Protein AF-A0A2Z6E7E2-F1 (afdb_monomer_lite)

Organism: NCBI:txid2010829

Foldseek 3Di:
DDLCVLCVQLVHDSVVSVCLVPDPPDDDDPSSLVSSCVVVVHDSCVSVPDPPPPPPDQDPVNVVVVVVLVPDDPVVVVVVVVVCCVVPVCPVPDDD

Secondary structure (DSSP, 8-state):
--HHHHHHHHTS-HHHHHHHHH-TT----HHHHHHHHHHHT--HHHHHT-----PPPPPHHHHHHHHHHHHS-HHHHHHHHHHHHHH-GGGG----

Structure (mmCIF, N/CA/C/O backbone):
data_AF-A0A2Z6E7E2-F1
#
_entry.id   AF-A0A2Z6E7E2-F1
#
loop_
_atom_site.group_PDB
_atom_site.id
_atom_site.type_symbol
_atom_site.label_atom_id
_atom_site.label_alt_id
_atom_site.label_comp_id
_atom_site.label_asym_id
_atom_site.label_entity_id
_atom_site.label_seq_id
_atom_site.pdbx_PDB_ins_code
_atom_site.Cartn_x
_atom_site.Cartn_y
_atom_site.Cartn_z
_atom_site.occupancy
_atom_site.B_iso_or_equiv
_atom_site.auth_seq_id
_atom_site.auth_comp_id
_atom_site.auth_asym_id
_atom_site.auth_atom_id
_atom_site.pdbx_PDB_model_num
ATOM 1 N N . MET A 1 1 ? 11.771 -5.018 1.028 1.00 78.25 1 MET A N 1
ATOM 2 C CA . MET A 1 1 ? 11.893 -5.890 -0.162 1.00 78.25 1 MET A CA 1
ATOM 3 C C . MET A 1 1 ? 13.044 -5.405 -1.026 1.00 78.25 1 MET A C 1
ATOM 5 O O . MET A 1 1 ? 13.325 -4.216 -1.015 1.00 78.25 1 MET A O 1
ATOM 9 N N . THR A 1 2 ? 13.713 -6.296 -1.754 1.00 94.50 2 THR A N 1
ATOM 10 C CA . THR A 1 2 ? 14.683 -5.941 -2.803 1.00 94.50 2 THR A CA 1
ATOM 11 C C . THR A 1 2 ? 13.984 -5.815 -4.161 1.00 94.50 2 THR A C 1
ATOM 13 O O . THR A 1 2 ? 12.927 -6.411 -4.359 1.00 94.50 2 THR A O 1
ATOM 16 N N . LEU A 1 3 ? 14.595 -5.122 -5.132 1.00 93.56 3 LEU A N 1
ATOM 17 C CA . LEU A 1 3 ? 14.073 -5.044 -6.510 1.00 93.56 3 LEU A CA 1
ATOM 18 C C . LEU A 1 3 ? 13.835 -6.423 -7.139 1.00 93.56 3 LEU A C 1
ATOM 20 O O . LEU A 1 3 ? 12.886 -6.603 -7.894 1.00 93.56 3 LEU A O 1
ATOM 24 N N . GLN A 1 4 ? 14.685 -7.403 -6.812 1.00 95.06 4 GLN A N 1
ATOM 25 C CA . GLN A 1 4 ? 14.507 -8.774 -7.288 1.00 95.06 4 GLN A CA 1
ATOM 26 C C . GLN A 1 4 ? 13.245 -9.403 -6.689 1.00 95.06 4 GLN A C 1
ATOM 28 O O . GLN A 1 4 ? 12.450 -9.969 -7.422 1.00 95.06 4 GLN A O 1
ATOM 33 N N . GLN A 1 5 ? 13.013 -9.230 -5.384 1.00 96.19 5 GLN A N 1
ATOM 34 C CA . GLN A 1 5 ? 11.813 -9.750 -4.721 1.00 96.19 5 GLN A CA 1
ATOM 35 C C . GLN A 1 5 ? 10.525 -9.126 -5.274 1.00 96.19 5 GLN A C 1
ATOM 37 O O . GLN A 1 5 ? 9.525 -9.823 -5.409 1.00 96.19 5 GLN A O 1
ATOM 42 N N . VAL A 1 6 ? 10.540 -7.829 -5.609 1.00 95.19 6 VAL A N 1
ATOM 43 C CA . VAL A 1 6 ? 9.397 -7.163 -6.262 1.00 95.19 6 VAL A CA 1
ATOM 44 C C . VAL A 1 6 ? 9.175 -7.746 -7.654 1.00 95.19 6 VAL A C 1
ATOM 46 O O . VAL A 1 6 ? 8.053 -8.101 -8.003 1.00 95.19 6 VAL A O 1
ATOM 49 N N . ALA A 1 7 ? 10.246 -7.884 -8.437 1.00 95.75 7 ALA A N 1
ATOM 50 C CA . ALA A 1 7 ? 10.176 -8.417 -9.788 1.00 95.75 7 ALA A CA 1
ATOM 51 C C . ALA A 1 7 ? 9.604 -9.843 -9.820 1.00 95.75 7 ALA A C 1
ATOM 53 O O . ALA A 1 7 ? 8.695 -10.115 -10.606 1.00 95.75 7 ALA A O 1
ATOM 54 N N . ASP A 1 8 ? 10.072 -10.706 -8.915 1.00 95.94 8 ASP A N 1
ATOM 55 C CA . ASP A 1 8 ? 9.600 -12.084 -8.773 1.00 95.94 8 ASP A CA 1
ATOM 56 C C . ASP A 1 8 ? 8.114 -12.125 -8.375 1.00 95.94 8 ASP A C 1
ATOM 58 O O . ASP A 1 8 ? 7.336 -12.863 -8.975 1.00 95.94 8 ASP A O 1
ATOM 62 N N . ALA A 1 9 ? 7.695 -11.289 -7.416 1.00 94.62 9 ALA A N 1
ATOM 63 C CA . ALA A 1 9 ? 6.310 -11.232 -6.943 1.00 94.62 9 ALA A CA 1
ATOM 64 C C . ALA A 1 9 ? 5.328 -10.681 -7.992 1.00 94.62 9 ALA A C 1
ATOM 66 O O . ALA A 1 9 ? 4.168 -11.085 -8.038 1.00 94.62 9 ALA A O 1
ATOM 67 N N . VAL A 1 10 ? 5.791 -9.763 -8.841 1.00 93.75 10 VAL A N 1
ATOM 68 C CA . VAL A 1 10 ? 4.989 -9.120 -9.893 1.00 93.75 10 VAL A CA 1
ATOM 69 C C . VAL A 1 10 ? 5.049 -9.897 -11.217 1.00 93.75 10 VAL A C 1
ATOM 71 O O . VAL A 1 10 ? 4.267 -9.623 -12.127 1.00 93.75 10 VAL A O 1
ATOM 74 N N . GLY A 1 11 ? 5.963 -10.863 -11.359 1.00 94.06 11 GLY A N 1
ATOM 75 C CA . GLY A 1 11 ? 6.163 -11.620 -12.596 1.00 94.06 11 GLY A CA 1
ATOM 76 C C . GLY A 1 11 ? 6.782 -10.770 -13.710 1.00 94.06 11 GLY A C 1
ATOM 77 O O . GLY A 1 11 ? 6.267 -10.718 -14.831 1.00 94.06 11 GLY A O 1
ATOM 78 N N . CYS A 1 12 ? 7.843 -10.025 -13.397 1.00 94.06 12 CYS A N 1
ATOM 79 C CA . CYS A 1 12 ? 8.611 -9.231 -14.361 1.00 94.06 12 CYS A CA 1
ATOM 80 C C . CYS A 1 12 ? 10.116 -9.308 -14.082 1.00 94.06 12 CYS A C 1
ATOM 82 O O . CYS A 1 12 ? 10.566 -10.057 -13.221 1.00 94.06 12 CYS A O 1
ATOM 84 N N . THR A 1 13 ? 10.918 -8.563 -14.842 1.00 96.12 13 THR A N 1
ATOM 85 C CA . THR A 1 13 ? 12.369 -8.543 -14.651 1.00 96.12 13 THR A CA 1
ATOM 86 C C . THR A 1 13 ? 12.771 -7.475 -13.638 1.00 96.12 13 THR A C 1
ATOM 88 O O . THR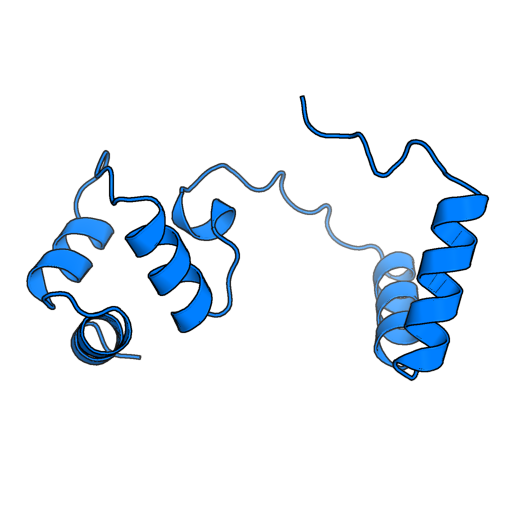 A 1 13 ? 12.167 -6.407 -13.548 1.00 96.12 13 THR A O 1
ATOM 91 N N . LYS A 1 14 ? 13.862 -7.722 -12.910 1.00 96.00 14 LYS A N 1
ATOM 92 C CA . LYS A 1 14 ? 14.475 -6.719 -12.026 1.00 96.00 14 LYS A CA 1
ATOM 93 C C . LYS A 1 14 ? 14.832 -5.427 -12.771 1.00 96.00 14 LYS A C 1
ATOM 95 O O . LYS A 1 14 ? 14.676 -4.344 -12.220 1.00 96.00 14 LYS A O 1
ATOM 100 N N . ALA A 1 15 ? 15.302 -5.549 -14.015 1.00 95.00 15 ALA A N 1
ATOM 101 C CA . ALA A 1 15 ? 15.613 -4.406 -14.869 1.00 95.00 15 ALA A CA 1
ATOM 102 C C . ALA A 1 15 ? 14.366 -3.563 -15.162 1.00 95.00 15 ALA A C 1
ATOM 104 O O . ALA A 1 15 ? 14.442 -2.345 -15.101 1.00 95.00 15 ALA A O 1
ATOM 105 N N . TYR A 1 16 ? 13.217 -4.201 -15.399 1.00 93.56 16 TYR A N 1
ATOM 106 C CA . TYR A 1 16 ? 11.957 -3.498 -15.617 1.00 93.56 16 TYR A CA 1
ATOM 107 C C . TYR A 1 16 ? 11.514 -2.705 -14.381 1.00 93.56 16 TYR A C 1
ATOM 109 O O . TYR A 1 16 ? 11.183 -1.534 -14.515 1.00 93.56 16 TYR A O 1
ATOM 117 N N . ILE A 1 17 ? 11.578 -3.284 -13.172 1.00 94.62 17 ILE A N 1
ATOM 118 C CA . ILE A 1 17 ? 11.279 -2.527 -11.938 1.00 94.62 17 ILE A CA 1
ATOM 119 C C . ILE A 1 17 ? 12.235 -1.339 -11.774 1.00 94.62 17 ILE A C 1
ATOM 121 O O . ILE A 1 17 ? 11.797 -0.239 -11.461 1.00 94.62 17 ILE A O 1
ATOM 125 N N . TRP A 1 18 ? 13.528 -1.535 -12.037 1.00 94.31 18 TRP A N 1
ATOM 126 C CA . TRP A 1 18 ? 14.502 -0.445 -11.986 1.00 94.31 18 TRP A CA 1
ATOM 127 C C . TRP A 1 18 ? 14.191 0.671 -12.997 1.00 94.31 18 TRP A C 1
ATOM 129 O O . TRP A 1 18 ? 14.314 1.848 -12.671 1.00 94.31 18 TRP A O 1
ATOM 139 N N . GLU A 1 19 ? 13.759 0.325 -14.213 1.00 94.00 19 GLU A N 1
ATOM 140 C CA . GLU A 1 19 ? 13.335 1.321 -15.200 1.00 94.00 19 GLU A CA 1
ATOM 141 C C . GLU A 1 19 ? 12.099 2.098 -14.747 1.00 94.00 19 GLU A C 1
ATOM 143 O O . GLU A 1 19 ? 12.063 3.308 -14.959 1.00 94.00 19 GLU A O 1
ATOM 148 N N . LEU A 1 20 ? 11.126 1.433 -14.112 1.00 91.75 20 LEU A N 1
ATOM 149 C CA . LEU A 1 20 ? 9.955 2.098 -13.533 1.00 91.75 20 LEU A CA 1
ATOM 150 C C . LEU A 1 20 ? 10.341 3.095 -12.431 1.00 91.75 20 LEU A C 1
ATOM 152 O O . LEU A 1 20 ? 9.711 4.141 -12.334 1.00 91.75 20 LEU A O 1
ATOM 156 N N . GLU A 1 21 ? 11.368 2.802 -11.628 1.00 88.88 21 GLU A N 1
ATOM 157 C CA . GLU A 1 21 ? 11.834 3.719 -10.576 1.00 88.88 21 GLU A CA 1
ATOM 158 C C . GLU A 1 21 ? 12.645 4.905 -11.114 1.00 88.88 21 GLU A C 1
ATOM 160 O O . GLU A 1 21 ? 12.596 5.993 -10.548 1.00 88.88 21 GLU A O 1
ATOM 165 N N . MET A 1 22 ? 13.437 4.701 -12.169 1.00 90.44 22 MET A N 1
ATOM 166 C CA . MET A 1 22 ? 14.427 5.691 -12.617 1.00 90.44 22 MET A CA 1
ATOM 167 C C . MET A 1 22 ? 13.966 6.549 -13.793 1.00 90.44 22 MET A C 1
ATOM 169 O O . MET A 1 22 ? 14.543 7.611 -14.032 1.00 90.44 22 MET A O 1
ATOM 173 N N . LYS A 1 23 ? 12.990 6.082 -14.580 1.00 88.25 23 LYS A N 1
ATOM 174 C CA . LYS A 1 23 ? 12.513 6.790 -15.772 1.00 88.25 23 LYS A CA 1
ATOM 175 C C . LYS A 1 23 ? 11.124 7.359 -15.526 1.00 88.25 23 LYS A C 1
ATOM 177 O O . LYS A 1 23 ? 10.179 6.629 -15.251 1.00 88.25 23 LYS A O 1
ATOM 182 N N . GLU A 1 24 ? 10.978 8.658 -15.744 1.00 80.75 24 GLU A N 1
ATOM 183 C CA . GLU A 1 24 ? 9.665 9.299 -15.773 1.00 80.75 24 GLU A CA 1
ATOM 184 C C . GLU A 1 24 ? 8.879 8.908 -17.037 1.00 80.75 24 GLU A C 1
ATOM 186 O O . GLU A 1 24 ? 9.442 8.503 -18.061 1.00 80.75 24 GLU A O 1
ATOM 191 N N . GLY A 1 25 ? 7.550 9.019 -16.970 1.00 79.69 25 GLY A N 1
ATOM 192 C CA . GLY A 1 25 ? 6.664 8.806 -18.119 1.00 79.69 25 GLY A CA 1
ATOM 193 C C . GLY A 1 25 ? 6.487 7.347 -18.553 1.00 79.69 25 GLY A C 1
ATOM 194 O O . GLY A 1 25 ? 5.909 7.099 -19.614 1.00 79.69 25 GLY A O 1
ATOM 195 N N . GLN A 1 26 ? 6.954 6.377 -17.760 1.00 85.06 26 GLN A N 1
ATOM 196 C CA . GLN A 1 26 ? 6.650 4.969 -18.004 1.00 85.06 26 GLN A CA 1
ATOM 197 C C . GLN A 1 26 ? 5.141 4.733 -17.907 1.00 85.06 26 GLN A C 1
ATOM 199 O O . GLN A 1 26 ? 4.475 5.227 -17.001 1.00 85.06 26 GLN A O 1
ATOM 204 N N . ARG A 1 27 ? 4.596 3.958 -18.849 1.00 85.06 27 ARG A N 1
ATOM 205 C CA . ARG A 1 27 ? 3.176 3.582 -18.868 1.00 85.06 27 ARG A CA 1
ATOM 206 C C . ARG A 1 27 ? 3.034 2.067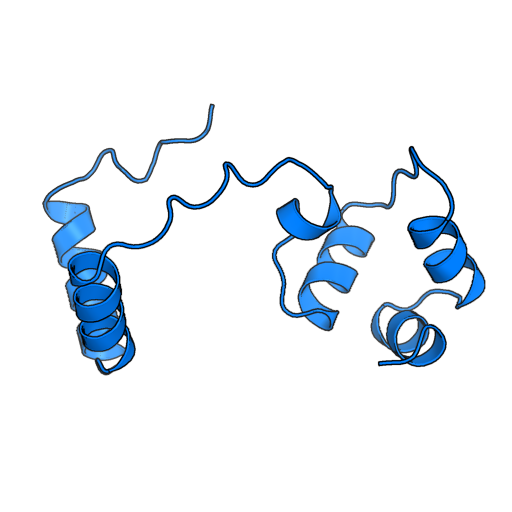 -18.716 1.00 85.06 27 ARG A C 1
ATOM 208 O O . ARG A 1 27 ? 2.838 1.376 -19.718 1.00 85.06 27 ARG A O 1
ATOM 215 N N . PRO A 1 28 ? 3.208 1.527 -17.494 1.00 90.62 28 PRO A N 1
ATOM 216 C CA . PRO A 1 28 ? 2.920 0.123 -17.222 1.00 90.62 28 PRO A CA 1
ATOM 217 C C . PRO A 1 28 ? 1.449 -0.198 -17.531 1.00 90.62 28 PRO A C 1
ATOM 219 O O . PRO A 1 28 ? 0.581 0.673 -17.481 1.00 90.62 28 PRO A O 1
ATOM 222 N N . SER A 1 29 ? 1.152 -1.459 -17.854 1.00 92.19 29 SER A N 1
ATOM 223 C CA . SER A 1 29 ? -0.237 -1.898 -18.024 1.00 92.19 29 SER A CA 1
ATOM 224 C C . SER A 1 29 ? -0.997 -1.838 -16.694 1.00 92.19 29 SER A C 1
ATOM 226 O O . SER A 1 29 ? -0.399 -1.983 -15.628 1.00 92.19 29 SER A O 1
ATOM 228 N N . ALA A 1 30 ? -2.327 -1.704 -16.744 1.00 91.44 30 ALA A N 1
ATOM 229 C CA . ALA A 1 30 ? -3.170 -1.689 -15.542 1.00 91.44 30 ALA A CA 1
ATOM 230 C C . ALA A 1 30 ? -2.975 -2.939 -14.663 1.00 91.44 30 ALA A C 1
ATOM 232 O O . ALA A 1 30 ? -2.928 -2.846 -13.440 1.00 91.44 30 ALA A O 1
ATOM 233 N N . GLU A 1 31 ? -2.782 -4.104 -15.285 1.00 93.94 31 GLU A N 1
ATOM 234 C CA . GLU A 1 31 ? -2.475 -5.358 -14.590 1.00 93.94 31 GLU A CA 1
ATOM 235 C C . GLU A 1 31 ? -1.147 -5.277 -13.820 1.00 93.94 31 GLU A C 1
ATOM 237 O O . GLU A 1 31 ? -1.045 -5.741 -12.684 1.00 93.94 31 GLU A O 1
ATOM 242 N N . ARG A 1 32 ? -0.136 -4.617 -14.400 1.00 94.06 32 ARG A N 1
ATOM 243 C CA . ARG A 1 32 ? 1.168 -4.4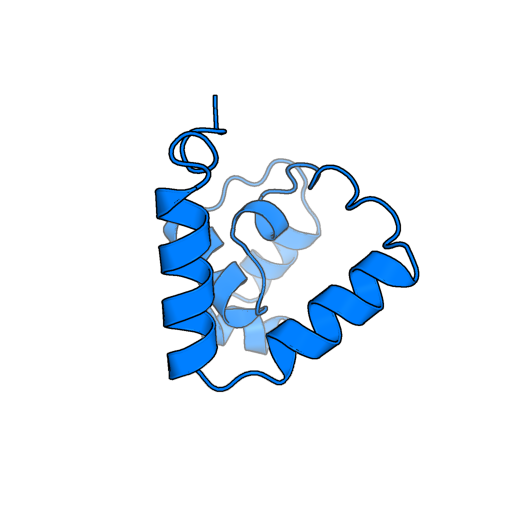28 -13.761 1.00 94.06 32 ARG A CA 1
ATOM 244 C C . ARG A 1 32 ? 1.092 -3.436 -12.599 1.00 94.06 32 ARG A C 1
ATOM 246 O O . ARG A 1 32 ? 1.680 -3.699 -11.554 1.00 94.06 32 ARG A O 1
ATOM 253 N N . VAL A 1 33 ? 0.337 -2.350 -12.761 1.00 93.81 33 VAL A N 1
ATOM 254 C CA . VAL A 1 33 ? 0.049 -1.373 -11.695 1.00 93.81 33 VAL A CA 1
ATOM 255 C C . VAL A 1 33 ? -0.668 -2.053 -10.528 1.00 93.81 33 VAL A C 1
ATOM 257 O O . VAL A 1 33 ? -0.239 -1.934 -9.384 1.00 93.81 33 VAL A O 1
ATOM 260 N N . GLN A 1 34 ? -1.705 -2.843 -10.814 1.00 94.38 34 GLN A N 1
ATOM 261 C CA . GLN A 1 34 ? -2.447 -3.579 -9.792 1.00 94.38 34 GLN A CA 1
ATOM 262 C C . GLN A 1 34 ? -1.565 -4.596 -9.053 1.00 94.38 34 GLN A C 1
ATOM 264 O O . GLN A 1 34 ? -1.652 -4.717 -7.830 1.00 94.38 34 GLN A O 1
ATOM 269 N N . ALA A 1 35 ? -0.719 -5.336 -9.772 1.00 95.31 35 ALA A N 1
ATOM 270 C CA . ALA A 1 35 ? 0.196 -6.296 -9.162 1.00 95.31 35 ALA A CA 1
ATOM 271 C C . ALA A 1 35 ? 1.206 -5.608 -8.228 1.00 95.31 35 ALA A C 1
ATOM 273 O O . ALA A 1 35 ? 1.425 -6.083 -7.114 1.00 95.31 35 ALA A O 1
ATOM 274 N N . LEU A 1 36 ? 1.769 -4.467 -8.644 1.00 94.81 36 LEU A N 1
ATOM 275 C CA . LEU A 1 36 ? 2.662 -3.655 -7.812 1.00 94.81 36 LEU A CA 1
ATOM 276 C C . LEU A 1 36 ? 1.957 -3.150 -6.549 1.00 94.81 36 LEU A C 1
ATOM 278 O O . LEU A 1 36 ? 2.479 -3.338 -5.453 1.00 94.81 36 LEU A O 1
ATOM 282 N N . ALA A 1 37 ? 0.752 -2.594 -6.693 1.00 94.06 37 ALA A N 1
ATOM 283 C CA . ALA A 1 37 ? -0.058 -2.101 -5.581 1.00 94.06 37 ALA A CA 1
ATOM 284 C C . ALA A 1 37 ? -0.309 -3.193 -4.524 1.00 94.06 37 ALA A C 1
ATOM 286 O O . ALA A 1 37 ? -0.051 -2.995 -3.336 1.00 94.06 37 ALA A O 1
ATOM 287 N N . ARG A 1 38 ? -0.699 -4.402 -4.957 1.00 94.06 38 ARG A N 1
ATOM 288 C CA . ARG A 1 38 ? -0.905 -5.552 -4.056 1.00 94.06 38 ARG A CA 1
ATOM 289 C C . ARG A 1 38 ? 0.364 -5.979 -3.327 1.00 94.06 38 ARG A C 1
ATOM 291 O O . ARG A 1 38 ? 0.302 -6.285 -2.141 1.00 94.06 38 ARG A O 1
ATOM 298 N N . VAL A 1 39 ? 1.495 -6.032 -4.030 1.00 94.94 39 VAL A N 1
ATOM 299 C CA . VAL A 1 39 ? 2.782 -6.450 -3.453 1.00 94.94 39 VAL A CA 1
ATOM 300 C C . VAL A 1 39 ? 3.293 -5.431 -2.433 1.00 94.94 39 VAL A C 1
ATOM 302 O O . VAL A 1 39 ? 3.877 -5.819 -1.423 1.00 94.94 39 VAL A O 1
ATOM 305 N N . LEU A 1 40 ? 3.062 -4.142 -2.684 1.00 91.69 40 LEU A N 1
ATOM 306 C CA . LEU A 1 40 ? 3.518 -3.045 -1.829 1.00 91.69 40 LEU A CA 1
ATOM 307 C C . LEU A 1 40 ? 2.511 -2.664 -0.732 1.00 91.69 40 LEU A C 1
ATOM 309 O O . LEU A 1 40 ? 2.871 -1.925 0.180 1.00 91.69 40 LEU A O 1
ATOM 313 N N . GLY A 1 41 ? 1.284 -3.193 -0.778 1.00 89.81 41 GLY A N 1
ATOM 314 C CA . GLY A 1 41 ? 0.237 -2.897 0.204 1.00 89.81 41 GLY A CA 1
ATOM 315 C C . GLY A 1 41 ? -0.339 -1.485 0.072 1.00 89.81 41 GLY A C 1
ATOM 316 O O . GLY A 1 41 ? -0.742 -0.900 1.073 1.00 89.81 41 GLY A O 1
ATOM 317 N N . VAL A 1 42 ? -0.351 -0.947 -1.147 1.00 90.50 42 VAL A N 1
ATOM 318 C CA . VAL A 1 42 ? -0.815 0.407 -1.485 1.00 90.50 42 VAL A CA 1
ATOM 319 C C . VAL A 1 42 ? -1.945 0.339 -2.516 1.00 90.50 42 VAL A C 1
ATOM 321 O O . VAL A 1 42 ? -2.314 -0.743 -2.982 1.00 90.50 42 VAL A O 1
ATOM 324 N N . THR A 1 43 ? -2.525 1.481 -2.863 1.00 89.50 43 THR A N 1
ATOM 325 C CA . THR A 1 43 ? -3.559 1.612 -3.896 1.00 89.50 43 THR A CA 1
ATOM 326 C C . THR A 1 43 ? -2.947 1.727 -5.298 1.00 89.50 43 THR A C 1
ATOM 328 O O . THR A 1 43 ? -1.733 1.855 -5.459 1.00 89.50 43 THR A O 1
ATOM 331 N N . MET A 1 44 ? -3.766 1.621 -6.350 1.00 89.88 44 MET A N 1
ATOM 332 C CA . MET A 1 44 ? -3.264 1.791 -7.723 1.00 89.88 44 MET A CA 1
ATOM 333 C C . MET A 1 44 ? -2.907 3.256 -7.998 1.00 89.88 44 MET A C 1
ATOM 335 O O . MET A 1 44 ? -1.967 3.534 -8.739 1.00 89.88 44 MET A O 1
ATOM 339 N N . GLU A 1 45 ? -3.626 4.168 -7.358 1.00 85.00 45 GLU A N 1
ATOM 340 C CA . GLU A 1 45 ? -3.434 5.611 -7.361 1.00 85.00 45 GLU A CA 1
ATOM 341 C C . GLU A 1 45 ? -2.048 5.976 -6.809 1.00 85.00 45 GLU A C 1
ATOM 343 O O . GLU A 1 45 ? -1.317 6.732 -7.451 1.00 85.00 45 GLU A O 1
ATOM 348 N N . ASP A 1 46 ? -1.628 5.329 -5.712 1.00 84.06 46 ASP A N 1
ATOM 349 C CA . ASP A 1 46 ? -0.286 5.486 -5.125 1.00 84.06 46 ASP A CA 1
ATOM 350 C C . ASP A 1 46 ? 0.840 5.139 -6.119 1.00 84.06 46 ASP A C 1
ATOM 352 O O . ASP A 1 46 ? 1.909 5.748 -6.100 1.00 84.06 46 ASP A O 1
ATOM 356 N N . ILE A 1 47 ? 0.613 4.159 -7.004 1.00 88.69 47 ILE A N 1
ATOM 357 C CA . ILE A 1 47 ? 1.587 3.723 -8.021 1.00 88.69 47 ILE A CA 1
ATOM 358 C C . ILE A 1 47 ? 1.583 4.645 -9.243 1.00 88.69 47 ILE A C 1
ATOM 360 O O . ILE A 1 47 ? 2.627 4.868 -9.854 1.00 88.69 47 ILE A O 1
ATOM 364 N N . MET A 1 48 ? 0.414 5.158 -9.626 1.00 85.62 48 MET A N 1
ATOM 365 C CA . MET A 1 48 ? 0.249 6.014 -10.805 1.00 85.62 48 MET A CA 1
ATOM 366 C C . MET A 1 48 ? 0.742 7.447 -10.576 1.00 85.62 48 MET A C 1
ATOM 368 O O . MET A 1 48 ? 0.872 8.202 -11.540 1.00 85.62 48 MET A O 1
ATOM 372 N N . GLY A 1 49 ? 1.056 7.807 -9.328 1.00 69.94 49 GLY A N 1
ATOM 373 C CA . GLY A 1 49 ? 1.608 9.113 -8.985 1.00 69.94 49 GLY A CA 1
ATOM 374 C C . GLY A 1 49 ? 0.607 10.250 -9.170 1.00 69.94 49 GLY A C 1
ATOM 375 O O . GLY A 1 49 ? 1.021 11.407 -9.270 1.00 69.94 49 GLY A O 1
ATOM 376 N N . GLU A 1 50 ? -0.696 9.947 -9.220 1.00 62.72 50 GLU A N 1
ATOM 377 C CA . GLU A 1 50 ? -1.679 11.003 -9.026 1.00 62.72 50 GLU A CA 1
ATOM 378 C C . GLU A 1 50 ? -1.500 11.519 -7.600 1.00 62.72 50 GLU A C 1
ATOM 380 O O . GLU A 1 50 ? -1.399 10.712 -6.670 1.00 62.72 50 GLU A O 1
ATOM 385 N N . PRO A 1 51 ? -1.378 12.842 -7.402 1.00 54.56 51 PRO A N 1
ATOM 386 C CA . PRO A 1 51 ? -1.275 13.375 -6.066 1.00 54.56 51 PRO A CA 1
ATOM 387 C C . PRO A 1 51 ? -2.550 12.976 -5.338 1.00 54.56 51 PRO A C 1
ATOM 389 O O . PRO A 1 51 ? -3.615 13.537 -5.594 1.00 54.56 51 PRO A O 1
ATOM 392 N N . ILE A 1 52 ? -2.429 12.016 -4.416 1.00 55.75 52 ILE A N 1
ATOM 393 C CA . ILE A 1 52 ? -3.405 11.852 -3.349 1.00 55.75 52 ILE A CA 1
ATOM 394 C C . ILE A 1 52 ? -3.566 13.272 -2.807 1.00 55.75 52 ILE A C 1
ATOM 396 O O . ILE A 1 52 ? -2.546 13.867 -2.421 1.00 55.75 52 ILE A O 1
ATOM 400 N N . PRO A 1 53 ? -4.772 13.868 -2.850 1.00 59.59 53 PRO A N 1
ATOM 401 C CA . PRO A 1 53 ? -4.974 15.155 -2.213 1.00 59.59 53 PRO A CA 1
ATOM 402 C C . PRO A 1 53 ? -4.400 14.998 -0.815 1.00 59.59 53 PRO A C 1
ATOM 404 O O . PRO A 1 53 ? -4.775 14.030 -0.148 1.00 59.59 53 PRO A O 1
ATOM 407 N N . GLN A 1 54 ? -3.414 15.834 -0.445 1.00 58.56 54 GLN A N 1
ATOM 408 C CA . GLN A 1 54 ? -2.715 15.682 0.830 1.00 58.56 54 GLN A CA 1
ATOM 409 C C . GLN A 1 54 ? -3.777 15.421 1.882 1.00 58.56 54 GLN A C 1
ATOM 411 O O . GLN A 1 54 ? -4.656 16.267 2.073 1.00 58.56 54 GLN A O 1
ATOM 416 N N . VAL A 1 55 ? -3.755 14.217 2.464 1.00 62.38 55 VAL A N 1
ATOM 417 C CA . VAL A 1 55 ? -4.731 13.867 3.487 1.00 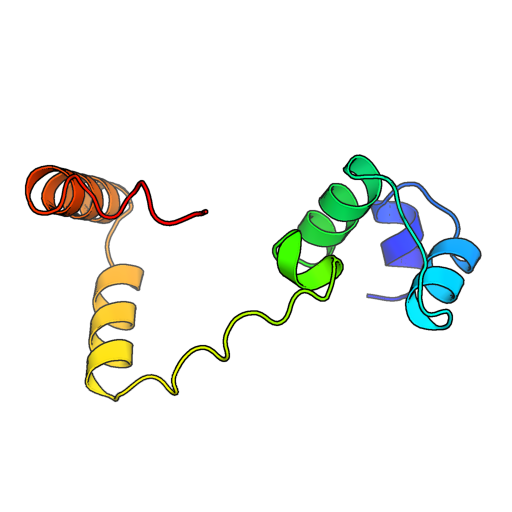62.38 55 VAL A CA 1
ATOM 418 C C . VAL A 1 55 ? -4.561 14.952 4.542 1.00 62.38 55 VAL A C 1
ATOM 420 O O . VAL A 1 55 ? -3.430 15.132 5.008 1.00 62.38 55 VAL A O 1
ATOM 423 N N . PRO A 1 56 ? -5.613 15.738 4.841 1.00 69.31 56 PRO A N 1
ATOM 424 C CA . PRO A 1 56 ? -5.506 16.790 5.831 1.00 69.31 56 PRO A CA 1
ATOM 425 C C . PRO A 1 56 ? -4.902 16.197 7.093 1.00 69.31 56 PRO A C 1
ATOM 427 O O . PRO A 1 56 ? -5.226 15.064 7.460 1.00 69.31 56 PRO A O 1
ATOM 430 N N . GLU A 1 57 ? -3.990 16.935 7.719 1.00 78.06 57 GLU A N 1
ATOM 431 C CA . GLU A 1 57 ? -3.390 16.486 8.965 1.00 78.06 57 GLU A CA 1
ATOM 432 C C . GLU A 1 57 ? -4.525 16.176 9.948 1.00 78.06 57 GLU A C 1
ATOM 434 O O . GLU A 1 57 ? -5.367 17.034 10.229 1.00 78.06 57 GLU A O 1
ATOM 439 N N . ALA A 1 58 ? -4.613 14.913 10.368 1.00 81.44 58 ALA A N 1
ATOM 440 C CA . ALA A 1 58 ? -5.748 14.438 11.142 1.00 81.44 58 ALA A CA 1
ATOM 441 C C . ALA A 1 58 ? -5.780 15.167 12.488 1.00 81.44 58 ALA A C 1
ATOM 443 O O . ALA A 1 58 ? -4.788 15.175 13.224 1.00 81.44 58 ALA A O 1
ATOM 444 N N . SER A 1 59 ? -6.924 15.759 12.826 1.00 89.06 59 SER A N 1
ATOM 445 C CA . SER A 1 59 ? -7.122 16.348 14.148 1.00 89.06 59 SER A CA 1
ATOM 446 C C . SER A 1 59 ? -7.088 15.259 15.237 1.00 89.06 59 SER A C 1
ATOM 448 O O . SER A 1 59 ? -7.300 14.074 14.946 1.00 89.06 59 SER A O 1
ATOM 450 N N . PRO A 1 60 ? -6.839 15.606 16.515 1.00 90.00 60 PRO A N 1
ATOM 451 C CA . PRO A 1 60 ? -6.975 14.656 17.620 1.00 90.00 60 PRO A CA 1
ATOM 452 C C . PRO A 1 60 ? -8.330 13.927 17.628 1.00 90.00 60 PRO A C 1
ATOM 454 O O . PRO A 1 60 ? -8.390 12.741 17.962 1.00 90.00 60 PRO A O 1
ATOM 457 N N . GLU A 1 61 ? -9.399 14.614 17.225 1.00 90.94 61 GLU A N 1
ATOM 458 C CA . GLU A 1 61 ? -10.752 14.082 17.084 1.00 90.94 61 GLU A CA 1
ATOM 459 C C . GLU A 1 61 ? -10.845 13.036 15.965 1.00 90.94 61 GLU A C 1
ATOM 461 O O . GLU A 1 61 ? -11.400 11.958 16.187 1.00 90.94 61 GLU A O 1
ATOM 466 N N . ASP A 1 62 ? -10.242 13.295 14.801 1.00 88.00 62 ASP A N 1
ATOM 467 C CA . ASP A 1 62 ? -10.191 12.339 13.684 1.00 88.00 62 ASP A CA 1
ATOM 468 C C . ASP A 1 62 ? -9.426 11.066 14.072 1.00 88.00 62 ASP A C 1
ATOM 470 O O . ASP A 1 62 ? -9.831 9.946 13.750 1.00 88.00 62 ASP A O 1
ATOM 474 N N . VAL A 1 63 ? -8.330 11.219 14.821 1.00 88.31 63 VAL A N 1
ATOM 475 C CA . VAL A 1 63 ? -7.531 10.091 15.320 1.00 88.31 63 VAL A CA 1
ATOM 47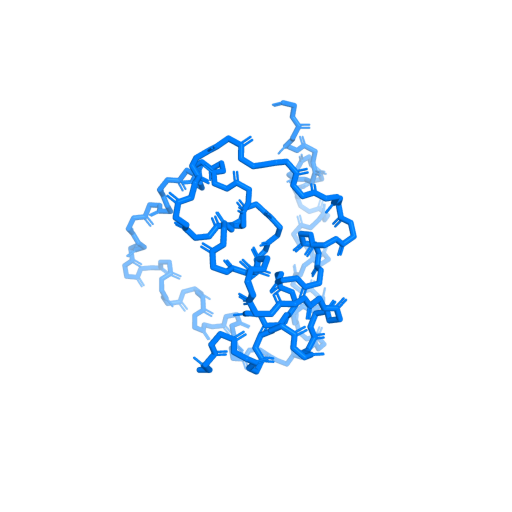6 C C . VAL A 1 63 ? -8.311 9.272 16.349 1.00 88.31 63 VAL A C 1
ATOM 478 O O . VAL A 1 63 ? -8.244 8.039 16.335 1.00 88.31 63 VAL A O 1
ATOM 481 N N . ALA A 1 64 ? -9.045 9.931 17.249 1.00 90.38 64 ALA A N 1
ATOM 482 C CA . ALA A 1 64 ? -9.898 9.257 18.224 1.00 90.38 64 ALA A CA 1
ATOM 483 C C . ALA A 1 64 ? -11.017 8.472 17.526 1.00 90.38 64 ALA A C 1
ATOM 485 O O . ALA A 1 64 ? -11.206 7.290 17.818 1.00 90.38 64 ALA A O 1
ATOM 486 N N . PHE A 1 65 ? -11.672 9.097 16.546 1.00 90.88 65 PHE A N 1
ATOM 487 C CA . PHE A 1 65 ? -12.690 8.470 15.713 1.00 90.88 65 PHE A CA 1
ATOM 488 C C . PHE A 1 65 ? -12.149 7.238 14.973 1.00 90.88 65 PHE A C 1
ATOM 490 O O . PHE A 1 65 ? -12.736 6.156 15.042 1.00 90.88 65 PHE A O 1
ATOM 497 N N . PHE A 1 66 ? -10.991 7.361 14.314 1.00 91.56 66 PHE A N 1
ATOM 498 C CA . PHE A 1 66 ? -10.369 6.236 13.618 1.00 91.56 66 PHE A CA 1
ATOM 499 C C . PHE A 1 66 ? -10.009 5.100 14.579 1.00 91.56 66 PHE A C 1
ATOM 501 O O . PHE A 1 66 ? -10.219 3.936 14.251 1.00 91.56 66 PHE A O 1
ATOM 508 N N . ARG A 1 67 ? -9.496 5.412 15.776 1.00 92.31 67 ARG A N 1
ATOM 509 C CA . ARG A 1 67 ? -9.160 4.403 16.790 1.00 92.31 67 ARG A CA 1
ATOM 510 C C . ARG A 1 67 ? -10.391 3.628 17.247 1.00 92.31 67 ARG A C 1
ATOM 512 O O . ARG A 1 67 ? -10.311 2.409 17.394 1.00 92.31 67 ARG A O 1
ATOM 519 N N . GLU A 1 68 ? -11.502 4.324 17.463 1.00 92.69 68 GLU A N 1
ATOM 520 C CA . GLU A 1 68 ? -12.770 3.702 17.831 1.00 92.69 68 GLU A CA 1
ATOM 521 C C . GLU A 1 68 ? -13.251 2.767 16.717 1.00 92.69 68 GLU A C 1
ATOM 523 O O . GLU A 1 68 ? -13.453 1.578 16.960 1.00 92.69 68 GLU A O 1
ATOM 528 N N . TYR A 1 69 ? -13.323 3.260 15.477 1.00 93.06 69 TYR A N 1
ATOM 529 C CA . TYR A 1 69 ? -13.736 2.457 14.325 1.00 93.06 69 TYR A CA 1
ATOM 530 C C . TYR A 1 69 ? -12.802 1.265 14.061 1.00 93.06 69 TYR A C 1
ATOM 532 O O . TYR A 1 69 ? -13.260 0.157 13.783 1.00 93.06 69 TYR A O 1
ATOM 540 N N . ALA A 1 70 ? -11.485 1.453 14.166 1.00 92.00 70 ALA A N 1
ATOM 541 C CA . ALA A 1 70 ? -10.499 0.395 13.961 1.00 92.00 70 ALA A CA 1
ATOM 542 C C . ALA A 1 70 ? -10.617 -0.723 15.011 1.00 92.00 70 ALA A C 1
ATOM 544 O O . ALA A 1 70 ? -10.396 -1.889 14.675 1.00 92.00 70 ALA A O 1
ATOM 545 N N . GLY A 1 71 ? -10.992 -0.371 16.247 1.00 93.06 71 GLY A N 1
ATOM 546 C CA . GLY A 1 71 ? -11.211 -1.305 17.352 1.00 93.06 71 GLY A CA 1
ATOM 547 C C . GLY A 1 71 ? -12.528 -2.086 17.289 1.00 93.06 71 GLY A C 1
ATOM 548 O O . GLY A 1 71 ? -12.680 -3.054 18.030 1.00 93.06 71 GLY A O 1
ATOM 549 N N . MET A 1 72 ? -13.463 -1.703 16.414 1.00 96.19 72 MET A N 1
ATOM 550 C CA . MET A 1 72 ? -14.730 -2.415 16.230 1.00 96.19 72 MET A CA 1
ATOM 551 C C . MET A 1 72 ? -14.526 -3.800 15.603 1.00 96.19 72 MET A C 1
ATOM 553 O O . MET A 1 72 ? -13.630 -4.024 14.781 1.00 96.19 72 MET A O 1
ATOM 557 N N . THR A 1 73 ? -15.425 -4.725 15.930 1.00 97.12 73 THR A N 1
ATOM 558 C CA . THR A 1 73 ? -15.544 -6.004 15.225 1.00 97.12 73 THR A CA 1
ATOM 559 C C . THR A 1 73 ? -15.981 -5.793 13.773 1.00 97.12 73 THR A C 1
ATOM 561 O O . THR A 1 73 ? -16.596 -4.787 13.416 1.00 97.12 73 THR A O 1
ATOM 564 N N . GLU A 1 74 ? -15.720 -6.773 12.908 1.00 93.81 74 GLU A N 1
ATOM 565 C CA . GLU A 1 74 ? -16.145 -6.697 11.503 1.00 93.81 74 GLU A CA 1
ATOM 566 C C . GLU A 1 74 ? -17.673 -6.592 11.348 1.00 93.81 74 GLU A C 1
ATOM 568 O O . GLU A 1 74 ? -18.163 -5.922 10.435 1.00 93.81 74 GLU A O 1
ATOM 573 N N . GLU A 1 75 ? -18.444 -7.192 12.262 1.00 95.56 75 GLU A N 1
ATOM 574 C CA . GLU A 1 75 ? -19.903 -7.067 12.264 1.00 95.56 75 GLU A CA 1
ATOM 575 C C . GLU A 1 75 ? -20.356 -5.640 12.616 1.00 95.56 75 GLU A C 1
ATOM 577 O O . GLU A 1 75 ? -21.244 -5.095 11.954 1.00 95.56 75 GLU A O 1
ATOM 582 N N . GLU A 1 76 ? -19.720 -5.009 13.605 1.00 95.00 76 GLU A N 1
ATOM 583 C CA . GLU A 1 76 ? -19.977 -3.617 13.989 1.00 95.00 76 GLU A CA 1
ATOM 584 C C . GLU A 1 76 ? -19.586 -2.647 12.873 1.00 95.00 76 GLU A C 1
ATOM 586 O O . GLU A 1 76 ? -20.409 -1.822 12.479 1.00 95.00 76 GLU A O 1
ATOM 591 N N . LYS A 1 77 ? -18.401 -2.805 12.267 1.00 94.81 77 LYS A N 1
ATOM 592 C CA . LYS A 1 77 ? -17.977 -1.996 11.110 1.00 94.81 77 LYS A CA 1
ATOM 593 C C . LYS A 1 77 ? -18.942 -2.119 9.936 1.00 94.81 77 LYS A C 1
ATOM 595 O O . LYS A 1 77 ? -19.176 -1.149 9.214 1.00 94.81 77 LYS A O 1
ATOM 600 N N . ARG A 1 78 ? -19.503 -3.311 9.704 1.00 94.31 78 ARG A N 1
ATOM 601 C CA . ARG A 1 78 ? -20.507 -3.530 8.653 1.00 94.31 78 ARG A CA 1
ATOM 602 C C . ARG A 1 78 ? -21.795 -2.762 8.950 1.00 94.31 78 ARG A C 1
ATOM 604 O O . ARG A 1 78 ? -22.296 -2.077 8.063 1.00 94.31 78 ARG A O 1
ATOM 611 N N . ARG A 1 79 ? -22.310 -2.840 10.183 1.00 93.94 79 ARG A N 1
ATOM 612 C CA . ARG A 1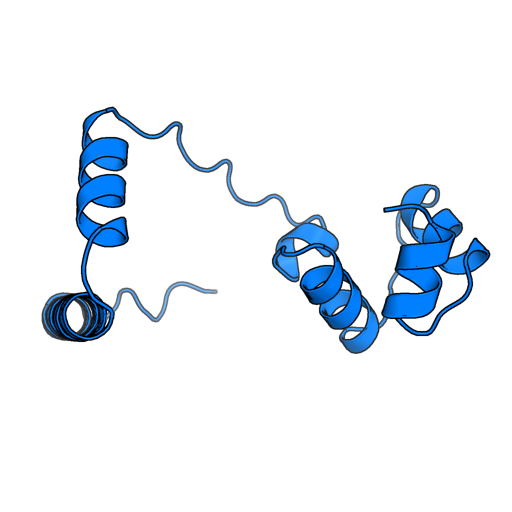 79 ? -23.496 -2.071 10.605 1.00 93.94 79 ARG A CA 1
ATOM 613 C C . ARG A 1 79 ? -23.250 -0.566 10.543 1.00 93.94 79 ARG A C 1
ATOM 615 O O . ARG A 1 79 ? -24.111 0.163 10.067 1.00 93.94 79 ARG A O 1
ATOM 622 N N . TYR A 1 80 ? -22.072 -0.122 10.973 1.00 92.44 80 TYR A N 1
ATOM 623 C CA . TYR A 1 80 ? -21.656 1.275 10.932 1.00 92.44 80 TYR A CA 1
ATOM 624 C C . TYR A 1 80 ? -21.687 1.831 9.501 1.00 92.44 80 TYR A C 1
ATOM 626 O O . TYR A 1 80 ? -22.347 2.835 9.240 1.00 92.44 80 TYR A O 1
ATOM 634 N N . ARG A 1 81 ? -21.056 1.129 8.547 1.00 92.25 81 ARG A N 1
ATOM 635 C CA . ARG A 1 81 ? -21.074 1.512 7.125 1.00 92.25 81 ARG A CA 1
ATOM 636 C C . ARG A 1 81 ? -22.488 1.532 6.541 1.00 92.25 81 ARG A C 1
ATOM 638 O O . ARG A 1 81 ? -22.839 2.489 5.864 1.00 92.25 81 ARG A O 1
ATOM 645 N N . GLN A 1 82 ? -23.312 0.534 6.864 1.00 92.69 82 GLN A N 1
ATOM 646 C CA . GLN A 1 82 ? -24.706 0.479 6.412 1.00 92.69 82 GLN A CA 1
ATOM 647 C C . GLN A 1 82 ? -25.538 1.657 6.947 1.00 92.69 82 GLN A C 1
ATOM 649 O O . GLN A 1 82 ? -26.342 2.232 6.219 1.00 92.69 82 GLN A O 1
ATOM 654 N N . ALA A 1 83 ? -25.346 2.038 8.212 1.00 92.88 83 ALA A N 1
ATOM 655 C CA . ALA A 1 83 ? -26.032 3.184 8.800 1.00 92.88 83 ALA A CA 1
ATOM 656 C C . ALA A 1 83 ? -25.616 4.504 8.129 1.00 92.88 83 ALA A C 1
ATOM 658 O O . ALA A 1 83 ? -26.472 5.345 7.855 1.00 92.88 83 ALA A O 1
ATOM 659 N N . LEU A 1 84 ? -24.324 4.674 7.826 1.00 91.44 84 LEU A N 1
ATOM 660 C CA . LEU A 1 84 ? -23.831 5.839 7.090 1.00 91.44 84 LEU A CA 1
ATOM 661 C C . LEU A 1 84 ? -24.392 5.917 5.670 1.00 91.44 84 LEU A C 1
ATOM 663 O O . LEU A 1 84 ? -24.753 7.003 5.240 1.00 91.44 84 LEU A O 1
ATOM 667 N N . GLU A 1 85 ? -24.500 4.793 4.966 1.00 88.44 85 GLU A N 1
ATOM 668 C CA . GLU A 1 85 ? -25.059 4.736 3.610 1.00 88.44 85 GLU A CA 1
ATOM 669 C C . GLU A 1 85 ? -26.540 5.146 3.583 1.00 88.44 85 GLU A C 1
ATOM 671 O O . GLU A 1 85 ? -26.963 5.901 2.713 1.00 88.44 85 GLU A O 1
ATOM 676 N N . ILE A 1 86 ? -27.317 4.725 4.588 1.00 92.06 86 ILE A N 1
ATOM 677 C CA . ILE A 1 86 ? -28.724 5.130 4.740 1.00 92.06 86 ILE A CA 1
ATOM 678 C C . ILE A 1 86 ? -28.842 6.629 5.049 1.00 92.06 86 ILE A C 1
ATOM 680 O O . ILE A 1 86 ? -29.745 7.295 4.546 1.00 92.06 86 ILE A O 1
ATOM 684 N N . MET A 1 87 ? -27.958 7.162 5.897 1.00 88.50 87 MET A N 1
ATOM 685 C CA . MET A 1 87 ? -27.997 8.569 6.317 1.00 88.50 87 MET A CA 1
ATOM 686 C C . MET A 1 87 ? -27.398 9.532 5.283 1.00 88.50 87 MET A C 1
ATOM 688 O O . MET A 1 87 ? -27.800 10.693 5.232 1.00 88.50 87 MET A O 1
ATOM 692 N N . PHE A 1 88 ? -26.453 9.068 4.465 1.00 88.56 88 PHE A N 1
ATOM 693 C CA . PHE A 1 88 ? -25.715 9.867 3.485 1.00 88.56 88 PHE A CA 1
ATOM 694 C C . PHE A 1 88 ? -25.606 9.126 2.140 1.00 88.56 88 PHE A C 1
ATOM 696 O O . PHE A 1 88 ? -24.503 8.735 1.744 1.00 88.56 88 PHE A O 1
ATOM 703 N N . PRO A 1 89 ? -26.724 8.951 1.413 1.00 76.44 89 PRO A N 1
ATOM 704 C CA . PRO A 1 89 ? -26.768 8.147 0.188 1.00 76.44 89 PRO A CA 1
ATOM 705 C C . PRO A 1 89 ? -25.867 8.679 -0.942 1.00 76.44 89 PRO A C 1
ATOM 707 O O . PRO A 1 89 ? -25.397 7.904 -1.771 1.00 76.44 89 PRO A O 1
ATOM 710 N N . ASP A 1 90 ? -25.563 9.981 -0.955 1.00 71.44 90 ASP A N 1
ATOM 711 C CA . ASP A 1 90 ? -24.823 10.628 -2.049 1.00 71.44 90 ASP A CA 1
ATOM 712 C C . ASP A 1 90 ? -23.291 10.601 -1.883 1.00 71.44 90 ASP A C 1
ATOM 714 O O . ASP A 1 90 ? -22.559 10.872 -2.831 1.00 71.44 90 ASP A O 1
ATOM 718 N N . LYS A 1 91 ? -22.758 10.229 -0.708 1.00 59.00 91 LYS A N 1
ATOM 719 C CA . LYS A 1 91 ? -21.296 10.220 -0.472 1.00 59.00 91 LYS A CA 1
ATOM 720 C C . LYS A 1 91 ? -20.541 9.090 -1.192 1.00 59.00 91 LYS A C 1
ATOM 722 O O . LYS A 1 91 ? -19.315 9.072 -1.148 1.00 59.00 91 LYS A O 1
ATOM 727 N N . GLY A 1 92 ? -21.245 8.166 -1.849 1.00 51.62 92 GLY A N 1
ATOM 728 C CA . GLY A 1 92 ? -20.658 7.114 -2.692 1.00 51.62 92 GLY A CA 1
ATOM 729 C C . GLY A 1 92 ? -20.454 7.505 -4.164 1.00 51.62 92 GLY A C 1
ATOM 730 O O . GLY A 1 92 ? -19.826 6.749 -4.899 1.00 51.62 92 GLY A O 1
ATOM 731 N N . GLN A 1 93 ? -20.968 8.663 -4.600 1.00 47.94 93 GLN A N 1
ATOM 732 C CA . GLN A 1 93 ? -20.844 9.198 -5.965 1.00 47.94 93 GLN A CA 1
ATOM 733 C C . GLN A 1 93 ? -20.047 10.510 -5.928 1.00 47.94 93 GLN A C 1
ATOM 735 O O . GLN A 1 93 ? -20.576 11.594 -6.140 1.00 47.94 93 GLN A O 1
ATOM 740 N N . GLY A 1 94 ? -18.768 10.421 -5.578 1.00 42.84 94 GLY A N 1
ATOM 741 C CA . GLY A 1 94 ? -17.841 11.554 -5.573 1.00 42.84 94 GLY A CA 1
ATOM 742 C C . GLY A 1 94 ? -16.577 11.186 -6.330 1.00 42.84 94 GLY A C 1
ATOM 743 O O . GLY A 1 94 ? -15.538 10.981 -5.715 1.00 42.84 94 GLY A O 1
ATOM 744 N N . GLY A 1 95 ? -16.706 11.025 -7.642 1.00 44.22 95 GLY A N 1
ATOM 745 C CA . GLY A 1 95 ? -15.613 10.744 -8.565 1.00 44.22 95 GLY A CA 1
ATOM 746 C C . GLY A 1 95 ? -16.047 11.120 -9.976 1.00 44.22 95 GLY A C 1
ATOM 747 O O . GLY A 1 95 ? -16.500 10.254 -10.720 1.00 44.22 95 GLY A O 1
ATOM 748 N N . ASP A 1 96 ? -15.975 12.416 -10.275 1.00 35.00 96 ASP A N 1
ATOM 749 C CA . ASP A 1 96 ? -15.854 12.984 -11.624 1.00 35.00 96 ASP A CA 1
ATOM 750 C C . ASP A 1 96 ? -14.563 13.815 -11.642 1.00 35.00 96 ASP A C 1
ATOM 752 O O . ASP A 1 96 ? -14.317 14.503 -10.618 1.00 35.00 96 ASP A O 1
#

InterPro domains:
  IPR001387 Cro/C1-type, helix-turn-helix domain [PF01381] (1-46)
  IPR001387 Cro/C1-type, helix-turn-helix domain [PS50943] (1-47)
  IPR001387 Cro/C1-type, helix-turn-helix domain [cd00093] (1-47)
  IPR010982 Lambda repressor-like, DNA-binding domain superfamily [G3DSA:1.10.260.40] (1-59)
  IPR010982 Lambda repressor-like, DNA-binding domain superfamily [SSF47413] (1-50)

Radius of gyration: 18.42 Å; chains: 1; bounding box: 44×29×37 Å

Sequence (96 aa):
MTLQQVADAVGCTKAYIWELEMKEGQRPSAERVQALARVLGVTMEDIMGEPIPQVPEASPEDVAFFREYAGMTEEEKRRYRQALEIMFPDKGQGGD

pLDDT: mean 85.79, std 13.94, range [35.0, 97.12]